Protein AF-A0A2V7F8V1-F1 (afdb_monomer_lite)

Secondary structure (DSSP, 8-state):
---------PPPPHHHHHHHHHHHHHHHHHHHHHHHHHHHHHHHHHHHHHHHHHT----TT-HHHHHHHHHHHHHHHHHHHHHHHHHH-GGG--TTEEEETTEEEEHHHHHHHHHHHHHHHHHHHHHHHHHHH---TT--

Foldseek 3Di:
DDDDPPPDPDPDPPVLVVLQVVLVVLLVVLVVQLVVLVVQLVVLVVVVQVCCVPVNDDDCPDPSNVSNVSSLVSLQCSLVVSQVCCLVDVSSDDPQWDDDPSTIDHPVSVVSNVVSVVVVVVVVVVVVCCVVPNDDPDGD

Sequence (140 aa):
MTTSTRAEAIPASTATAAIADASLAWRRAALWGLLGAKVVSSWGVQWDIQWHTVIGRDSFWIPPHVMTYAGVVVMVMLSFGVLAGMTLRPSWRGDDVVRVLGLAGTRGFHLAAGGIALTVLAAPIDDLWHRLFGIDVTLW

Radius of gyration: 22.8 Å; chains: 1; bounding box: 49×26×85 Å

pLDDT: mean 89.5, std 13.26, range [45.84, 98.75]

Structure (mmCIF, N/CA/C/O backbone):
data_AF-A0A2V7F8V1-F1
#
_entry.id   AF-A0A2V7F8V1-F1
#
loop_
_atom_site.group_PDB
_atom_site.id
_atom_site.type_symbol
_atom_site.label_atom_id
_atom_site.label_alt_id
_atom_site.label_comp_id
_atom_site.label_asym_id
_atom_site.label_entity_id
_atom_site.label_seq_id
_atom_site.pdbx_PDB_ins_code
_atom_site.Cartn_x
_atom_site.Cartn_y
_atom_site.Cartn_z
_atom_site.occupancy
_atom_site.B_iso_or_equiv
_atom_site.auth_seq_id
_atom_site.auth_comp_id
_atom_site.auth_asym_id
_atom_site.auth_atom_id
_atom_site.pdbx_PDB_model_num
ATOM 1 N N . MET A 1 1 ? 25.429 -3.563 -61.006 1.00 46.22 1 MET A N 1
ATOM 2 C CA . MET A 1 1 ? 26.012 -4.096 -59.758 1.00 46.22 1 MET A CA 1
ATOM 3 C C . MET A 1 1 ? 25.489 -3.225 -58.622 1.00 46.22 1 MET A C 1
ATOM 5 O O . MET A 1 1 ? 26.007 -2.142 -58.407 1.00 46.22 1 MET A O 1
ATOM 9 N N . THR A 1 2 ? 24.360 -3.603 -58.023 1.00 52.00 2 THR A N 1
ATOM 10 C CA . THR A 1 2 ? 23.693 -2.845 -56.953 1.00 52.00 2 THR A CA 1
ATOM 11 C C . THR A 1 2 ? 24.195 -3.350 -55.603 1.00 52.00 2 THR A C 1
ATOM 13 O O . THR A 1 2 ? 23.904 -4.472 -55.197 1.00 52.00 2 THR A O 1
ATOM 16 N N . THR A 1 3 ? 24.998 -2.545 -54.917 1.00 49.69 3 THR A N 1
ATOM 17 C CA . THR A 1 3 ? 25.452 -2.815 -53.551 1.00 49.69 3 THR A CA 1
ATOM 18 C C . THR A 1 3 ? 24.304 -2.553 -52.579 1.00 49.69 3 THR A C 1
ATOM 20 O O . THR A 1 3 ? 23.955 -1.415 -52.287 1.00 49.69 3 THR A O 1
ATOM 23 N N . SER A 1 4 ? 23.691 -3.632 -52.094 1.00 56.84 4 SER A N 1
ATOM 24 C CA . SER A 1 4 ? 22.738 -3.607 -50.985 1.00 56.84 4 SER A CA 1
ATOM 25 C C . SER A 1 4 ? 23.491 -3.331 -49.683 1.00 56.84 4 SER A C 1
ATOM 27 O O . SER A 1 4 ? 24.127 -4.229 -49.131 1.00 56.84 4 SER A O 1
ATOM 29 N N . THR A 1 5 ? 23.418 -2.104 -49.171 1.00 56.56 5 THR A N 1
ATOM 30 C CA . THR A 1 5 ? 23.836 -1.762 -47.807 1.00 56.56 5 THR A CA 1
ATOM 31 C C . THR A 1 5 ? 22.900 -2.458 -46.824 1.00 56.56 5 THR A C 1
ATOM 33 O O . THR A 1 5 ? 21.784 -2.016 -46.561 1.00 56.56 5 THR A O 1
ATOM 36 N N . ARG A 1 6 ? 23.340 -3.602 -46.296 1.00 57.53 6 ARG A N 1
ATOM 37 C CA . ARG A 1 6 ? 22.681 -4.272 -45.176 1.00 57.53 6 ARG A CA 1
ATOM 38 C C . ARG A 1 6 ? 22.886 -3.373 -43.957 1.00 57.53 6 ARG A C 1
ATOM 40 O O . ARG A 1 6 ? 24.004 -3.262 -43.470 1.00 57.53 6 ARG A O 1
ATOM 47 N N . ALA A 1 7 ? 21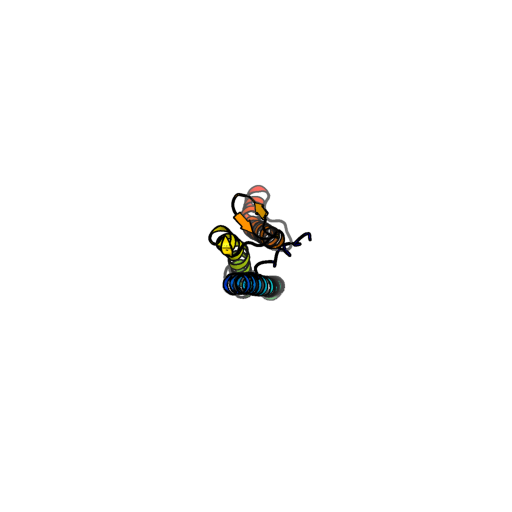.834 -2.680 -43.527 1.00 55.62 7 ALA A N 1
ATOM 48 C CA . ALA A 1 7 ? 21.838 -1.933 -42.277 1.00 55.62 7 ALA A CA 1
ATOM 49 C C . ALA A 1 7 ? 22.050 -2.935 -41.136 1.00 55.62 7 ALA A C 1
ATOM 51 O O . ALA A 1 7 ? 21.134 -3.652 -40.734 1.00 55.62 7 ALA A O 1
ATOM 52 N N . GLU A 1 8 ? 23.294 -3.057 -40.693 1.00 56.44 8 GLU A N 1
ATOM 53 C CA . GLU A 1 8 ? 23.659 -3.856 -39.538 1.00 56.44 8 GLU A CA 1
ATOM 54 C C . GLU A 1 8 ? 23.082 -3.136 -38.315 1.00 56.44 8 GLU A C 1
ATOM 56 O O . GLU A 1 8 ? 23.452 -2.001 -38.009 1.00 56.44 8 GLU A O 1
ATOM 61 N N . ALA A 1 9 ? 22.069 -3.742 -37.695 1.00 58.84 9 ALA A N 1
ATOM 62 C CA . ALA A 1 9 ? 21.436 -3.196 -36.506 1.00 58.84 9 ALA A CA 1
ATOM 63 C C . ALA A 1 9 ? 22.514 -3.028 -35.430 1.00 58.84 9 ALA A C 1
ATOM 65 O O . ALA A 1 9 ? 23.100 -4.015 -34.988 1.00 58.84 9 ALA A O 1
ATOM 66 N N . ILE A 1 10 ? 22.794 -1.780 -35.041 1.00 61.59 10 ILE A N 1
ATOM 67 C CA . ILE A 1 10 ? 23.753 -1.473 -33.980 1.00 61.59 10 ILE A CA 1
ATOM 68 C C . ILE A 1 10 ? 23.285 -2.233 -32.732 1.00 61.59 10 ILE A C 1
ATOM 70 O O . ILE A 1 10 ? 22.172 -1.968 -32.263 1.00 61.59 10 ILE A O 1
ATOM 74 N N . PRO A 1 11 ? 24.067 -3.193 -32.206 1.00 60.94 11 PRO A N 1
ATOM 75 C CA . PRO A 1 11 ? 23.675 -3.913 -31.009 1.00 60.94 11 PRO A CA 1
ATOM 76 C C . PRO A 1 11 ? 23.477 -2.893 -29.890 1.00 60.94 11 PRO A C 1
ATOM 78 O O . PRO A 1 11 ? 24.302 -1.992 -29.710 1.00 60.94 11 PRO A O 1
ATOM 81 N N . ALA A 1 12 ? 22.360 -3.003 -29.166 1.00 63.91 12 ALA A N 1
ATOM 82 C CA . ALA A 1 12 ? 22.121 -2.177 -27.991 1.00 63.91 12 ALA A CA 1
ATOM 83 C C . ALA A 1 12 ? 23.371 -2.231 -27.105 1.00 63.91 12 ALA A C 1
ATOM 85 O O . ALA A 1 12 ? 23.868 -3.317 -26.802 1.00 63.91 12 ALA A O 1
ATOM 86 N N . SER A 1 13 ? 23.899 -1.060 -26.737 1.00 80.12 13 SER A N 1
ATOM 87 C CA . SER A 1 13 ? 25.077 -0.972 -25.876 1.00 80.12 13 SER A CA 1
ATOM 88 C C . SER A 1 13 ? 24.879 -1.870 -24.657 1.00 80.12 13 SER A C 1
ATOM 90 O O . SER A 1 13 ? 23.830 -1.809 -24.010 1.00 80.12 13 SER A O 1
ATOM 92 N N . THR A 1 14 ? 25.883 -2.678 -24.315 1.00 84.88 14 THR A N 1
ATOM 93 C CA . THR A 1 14 ? 25.874 -3.548 -23.128 1.00 84.88 14 THR A CA 1
ATOM 94 C C . THR A 1 14 ? 25.458 -2.785 -21.863 1.00 84.88 14 THR A C 1
ATOM 96 O O . THR A 1 14 ? 24.792 -3.337 -20.992 1.00 84.88 14 THR A O 1
ATOM 99 N N . ALA A 1 15 ? 25.775 -1.485 -21.787 1.00 84.12 15 ALA A N 1
ATOM 100 C CA . ALA A 1 15 ? 25.358 -0.611 -20.693 1.00 84.12 15 ALA A CA 1
ATOM 101 C C . ALA A 1 15 ? 23.836 -0.372 -20.653 1.00 84.12 15 ALA A C 1
ATOM 103 O O . ALA A 1 15 ? 23.242 -0.375 -19.577 1.00 84.12 15 ALA A O 1
ATOM 104 N N . THR A 1 16 ? 23.185 -0.197 -21.806 1.00 85.44 16 THR A N 1
ATOM 105 C CA . THR A 1 16 ? 21.726 -0.032 -21.901 1.00 85.44 16 THR A CA 1
ATOM 106 C C . THR A 1 16 ? 21.001 -1.311 -21.490 1.00 85.44 16 THR A C 1
ATOM 108 O O . THR A 1 16 ? 20.037 -1.239 -2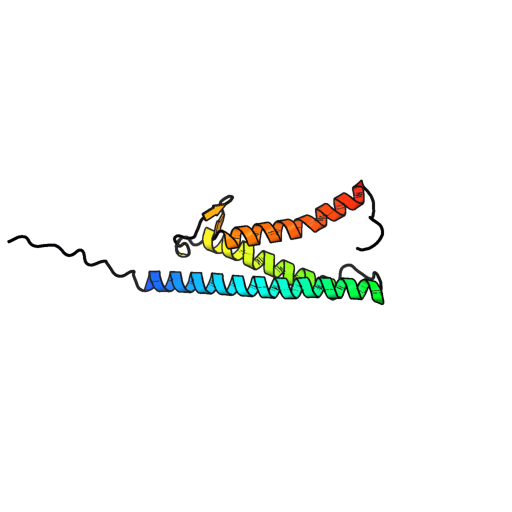0.729 1.00 85.44 16 THR A O 1
ATOM 111 N N . ALA A 1 17 ? 21.496 -2.474 -21.928 1.00 86.00 17 ALA A N 1
ATOM 112 C CA . ALA A 1 17 ? 20.958 -3.770 -21.515 1.00 86.00 17 ALA A CA 1
ATOM 113 C C . ALA A 1 17 ? 21.082 -3.971 -19.992 1.00 86.00 17 ALA A C 1
ATOM 115 O O . ALA A 1 17 ? 20.094 -4.275 -19.329 1.00 86.00 17 ALA A O 1
ATOM 116 N N . ALA A 1 18 ? 22.250 -3.673 -19.414 1.00 89.19 18 ALA A N 1
ATOM 117 C CA . ALA A 1 18 ? 22.472 -3.782 -17.972 1.00 89.19 18 ALA A CA 1
ATOM 118 C C . ALA A 1 18 ? 21.554 -2.861 -17.141 1.00 89.19 18 ALA A C 1
ATOM 120 O O . ALA A 1 18 ? 21.061 -3.259 -16.085 1.00 89.19 18 ALA A O 1
ATOM 121 N N . ILE A 1 19 ? 21.287 -1.634 -17.609 1.00 90.44 19 ILE A N 1
ATOM 122 C CA . ILE A 1 19 ? 20.345 -0.715 -16.945 1.00 90.44 19 ILE A CA 1
ATOM 123 C C . ILE A 1 19 ? 18.913 -1.258 -17.013 1.00 90.44 19 ILE A C 1
ATOM 125 O O . ILE A 1 19 ? 18.190 -1.197 -16.014 1.00 90.44 19 ILE A O 1
ATOM 129 N N . ALA A 1 20 ? 18.502 -1.795 -18.165 1.00 88.06 20 ALA A N 1
ATOM 130 C CA . ALA A 1 20 ? 17.183 -2.395 -18.333 1.00 88.06 20 ALA A CA 1
ATOM 131 C C . ALA A 1 20 ? 16.992 -3.586 -17.378 1.00 88.06 20 ALA A C 1
ATOM 133 O O . ALA A 1 20 ? 16.001 -3.614 -16.642 1.00 88.06 20 ALA A O 1
ATOM 134 N N . ASP A 1 21 ? 17.976 -4.484 -17.296 1.00 91.31 21 ASP A N 1
ATOM 135 C CA . ASP A 1 21 ? 17.968 -5.634 -16.386 1.00 91.31 21 ASP A CA 1
ATOM 136 C C . ASP A 1 21 ? 17.898 -5.206 -14.918 1.00 91.31 21 ASP A C 1
ATOM 138 O O . ASP A 1 21 ? 17.066 -5.711 -14.159 1.00 91.31 21 ASP A O 1
ATOM 142 N N . ALA A 1 22 ? 18.705 -4.219 -14.518 1.00 92.12 22 ALA A N 1
ATOM 143 C CA . ALA A 1 22 ? 18.672 -3.671 -13.164 1.00 92.12 22 ALA A CA 1
ATOM 144 C C . ALA A 1 22 ? 17.304 -3.049 -12.833 1.00 92.12 22 ALA A C 1
ATOM 146 O O . ALA A 1 22 ? 16.767 -3.258 -11.742 1.00 92.12 22 ALA A O 1
ATOM 147 N N . SER A 1 23 ? 16.707 -2.318 -13.782 1.00 92.44 23 SER A N 1
ATOM 148 C CA . SER A 1 23 ? 15.382 -1.718 -13.603 1.00 92.44 23 SER A CA 1
ATOM 149 C C . SER A 1 23 ? 14.287 -2.782 -13.463 1.00 92.44 23 SER A C 1
ATOM 151 O O . SER A 1 23 ? 13.405 -2.653 -12.613 1.00 92.44 23 SER A O 1
ATOM 153 N N . LEU A 1 24 ? 14.364 -3.869 -14.238 1.00 93.00 24 LEU A N 1
ATOM 154 C CA . LEU A 1 24 ? 13.423 -4.982 -14.171 1.00 93.00 24 LEU A CA 1
ATOM 155 C C . LEU A 1 24 ? 13.577 -5.763 -12.863 1.00 93.00 24 LEU A C 1
ATOM 157 O O . LEU A 1 24 ? 12.575 -6.076 -12.219 1.00 93.00 24 LEU A O 1
ATOM 161 N N . ALA A 1 25 ? 14.812 -6.045 -12.447 1.00 95.12 25 ALA A N 1
ATOM 162 C CA . ALA A 1 25 ? 15.104 -6.697 -11.177 1.00 95.12 25 ALA A CA 1
ATOM 163 C C . ALA A 1 25 ? 14.554 -5.883 -9.998 1.00 95.12 25 ALA A C 1
ATOM 165 O O . ALA A 1 25 ? 13.876 -6.438 -9.135 1.00 95.12 25 ALA A O 1
ATOM 166 N N . TRP A 1 26 ? 14.749 -4.560 -10.010 1.00 94.69 26 TRP A N 1
ATOM 167 C CA . TRP A 1 26 ? 14.191 -3.657 -9.003 1.00 94.69 26 TRP A CA 1
ATOM 168 C C . TRP A 1 26 ? 12.658 -3.689 -8.970 1.00 94.69 26 TRP A C 1
ATOM 170 O O . TRP A 1 26 ? 12.064 -3.874 -7.909 1.00 94.69 26 TRP A O 1
ATOM 180 N N . ARG A 1 27 ? 11.998 -3.575 -10.132 1.00 95.31 27 ARG A N 1
ATOM 181 C CA . ARG A 1 27 ? 10.529 -3.654 -10.232 1.00 95.31 27 ARG A CA 1
ATOM 182 C C . ARG A 1 27 ? 9.996 -5.001 -9.729 1.00 95.31 27 ARG A C 1
ATOM 184 O O . ARG A 1 27 ? 8.979 -5.032 -9.042 1.00 95.31 27 ARG A O 1
ATOM 191 N N . ARG A 1 28 ? 10.680 -6.110 -10.032 1.00 96.94 28 ARG A N 1
ATOM 192 C CA . ARG A 1 28 ? 10.321 -7.455 -9.544 1.00 96.94 28 ARG A CA 1
ATOM 193 C C . ARG A 1 28 ? 10.502 -7.583 -8.036 1.00 96.94 28 ARG A C 1
ATOM 195 O O . ARG A 1 28 ? 9.615 -8.108 -7.373 1.00 96.94 28 ARG A O 1
ATOM 202 N N . ALA A 1 29 ? 11.610 -7.084 -7.493 1.00 98.06 29 ALA A N 1
ATOM 203 C CA . ALA A 1 29 ? 11.840 -7.067 -6.052 1.00 98.06 29 ALA A CA 1
ATOM 204 C C . ALA A 1 29 ? 10.754 -6.257 -5.330 1.00 98.06 29 ALA A C 1
ATOM 206 O O . ALA A 1 29 ? 10.187 -6.729 -4.349 1.00 98.06 29 ALA A O 1
ATOM 207 N N . ALA A 1 30 ? 10.394 -5.087 -5.865 1.00 98.25 30 ALA A N 1
ATOM 208 C CA . ALA A 1 30 ? 9.306 -4.278 -5.330 1.00 98.25 30 ALA A CA 1
ATOM 209 C C . ALA A 1 30 ? 7.947 -4.989 -5.425 1.00 98.25 30 ALA A C 1
ATOM 211 O O . ALA A 1 30 ? 7.188 -4.953 -4.466 1.00 98.25 30 ALA A O 1
ATOM 212 N N . LEU A 1 31 ? 7.649 -5.688 -6.526 1.00 97.75 31 LEU A N 1
ATOM 213 C CA . LEU A 1 31 ? 6.428 -6.492 -6.654 1.00 97.75 31 LEU A CA 1
ATOM 214 C C . LEU A 1 31 ? 6.346 -7.589 -5.581 1.00 97.75 31 LEU A C 1
ATOM 216 O O . LEU A 1 31 ? 5.322 -7.722 -4.913 1.00 97.75 31 LEU A O 1
ATOM 220 N N . TRP A 1 32 ? 7.418 -8.359 -5.391 1.00 98.44 32 TRP A N 1
ATOM 221 C CA . TRP A 1 32 ? 7.459 -9.396 -4.356 1.00 98.44 32 TRP A CA 1
ATOM 222 C C . TRP A 1 32 ? 7.386 -8.805 -2.948 1.00 98.44 32 TRP A C 1
ATOM 224 O O . TRP A 1 32 ? 6.689 -9.346 -2.092 1.00 98.44 32 TRP A O 1
ATOM 234 N N . GLY A 1 33 ? 8.038 -7.663 -2.723 1.00 98.69 33 GLY A N 1
ATOM 235 C CA . GLY A 1 33 ? 7.928 -6.911 -1.478 1.00 98.69 33 GLY A CA 1
ATOM 236 C C . GLY A 1 33 ? 6.500 -6.433 -1.207 1.00 98.69 33 GLY A C 1
ATOM 237 O O . GLY A 1 33 ? 6.025 -6.566 -0.084 1.00 98.69 33 GLY A O 1
ATOM 238 N N . LEU A 1 34 ? 5.780 -5.956 -2.230 1.00 98.69 34 LEU A N 1
ATOM 239 C CA . LEU A 1 34 ? 4.367 -5.576 -2.125 1.00 98.69 34 LEU A CA 1
ATOM 240 C C . LEU A 1 34 ? 3.490 -6.772 -1.752 1.00 98.69 34 LEU A C 1
ATOM 242 O O . LEU A 1 34 ? 2.644 -6.651 -0.868 1.00 98.69 34 LEU A O 1
ATOM 246 N N . LEU A 1 35 ? 3.711 -7.930 -2.381 1.00 98.44 35 LEU A N 1
ATOM 247 C CA . LEU A 1 35 ? 2.978 -9.151 -2.051 1.00 98.44 35 LEU A CA 1
ATOM 248 C C . LEU A 1 35 ? 3.236 -9.582 -0.602 1.00 98.44 35 LEU A C 1
ATOM 250 O O . LEU A 1 35 ? 2.288 -9.826 0.142 1.00 98.44 35 LEU A O 1
ATOM 254 N N . GLY A 1 36 ? 4.503 -9.626 -0.183 1.00 98.69 36 GLY A N 1
ATOM 255 C CA . GLY A 1 36 ? 4.874 -9.968 1.190 1.00 98.69 36 GLY A CA 1
ATOM 256 C C . GLY A 1 36 ? 4.276 -8.997 2.209 1.00 98.69 36 GLY A C 1
ATOM 257 O O . GLY A 1 36 ? 3.663 -9.420 3.186 1.00 98.69 36 GLY A O 1
ATOM 258 N N . ALA A 1 37 ? 4.366 -7.694 1.945 1.00 98.69 37 ALA A N 1
ATOM 259 C CA . ALA A 1 37 ? 3.793 -6.660 2.798 1.00 98.69 37 ALA A CA 1
ATOM 260 C C . ALA A 1 37 ? 2.263 -6.758 2.890 1.00 98.69 37 ALA A C 1
ATOM 262 O O . ALA A 1 37 ? 1.700 -6.583 3.973 1.00 98.69 37 ALA A O 1
ATOM 263 N N . LYS A 1 38 ? 1.583 -7.104 1.789 1.00 98.00 38 LYS A N 1
ATOM 264 C CA . LYS A 1 38 ? 0.136 -7.342 1.789 1.00 98.00 38 LYS A CA 1
ATOM 265 C C . LYS A 1 38 ? -0.238 -8.565 2.622 1.00 98.00 38 LYS A C 1
ATOM 267 O O . LYS A 1 38 ? -1.223 -8.499 3.358 1.00 98.00 38 LYS A O 1
ATOM 272 N N . VAL A 1 39 ? 0.530 -9.651 2.545 1.00 98.56 39 VAL A N 1
ATOM 273 C CA . VAL A 1 39 ? 0.321 -10.842 3.385 1.00 98.56 39 VAL A CA 1
ATOM 274 C C . VAL A 1 39 ? 0.497 -10.491 4.862 1.00 98.56 39 VAL A C 1
ATOM 276 O O . VAL A 1 39 ? -0.405 -10.761 5.649 1.00 98.56 39 VAL A O 1
ATOM 279 N N . VAL A 1 40 ? 1.592 -9.815 5.228 1.00 98.62 40 VAL A N 1
ATOM 280 C CA . VAL A 1 40 ? 1.865 -9.387 6.613 1.00 98.62 40 VAL A CA 1
ATOM 281 C C . VAL A 1 40 ? 0.763 -8.471 7.140 1.00 98.62 40 VAL A C 1
ATOM 283 O O . VAL A 1 40 ? 0.221 -8.722 8.211 1.00 98.62 40 VAL A O 1
ATOM 286 N N . SER A 1 41 ? 0.383 -7.446 6.372 1.00 98.12 41 SER A N 1
ATOM 287 C CA . SER A 1 41 ? -0.681 -6.520 6.767 1.00 98.12 41 SER A CA 1
ATOM 288 C C . SER A 1 41 ? -2.018 -7.240 6.950 1.00 98.12 41 SER A C 1
ATOM 290 O O . SER A 1 41 ? -2.701 -7.026 7.945 1.00 98.12 41 SER A O 1
ATOM 292 N N . SER A 1 42 ? -2.373 -8.144 6.032 1.00 97.75 42 SER A N 1
ATOM 293 C CA . SER A 1 42 ? -3.638 -8.886 6.116 1.00 97.75 42 SER A CA 1
ATOM 294 C C . SER A 1 42 ? -3.647 -9.860 7.292 1.00 97.75 42 SER A C 1
ATOM 296 O O . SER A 1 42 ? -4.679 -10.026 7.928 1.00 97.75 42 SER A O 1
ATOM 298 N N . TRP A 1 43 ? -2.506 -10.475 7.611 1.00 98.50 43 TRP A N 1
ATOM 299 C CA . TRP A 1 43 ? -2.371 -11.309 8.802 1.00 98.50 43 TRP A CA 1
ATOM 300 C C . TRP A 1 43 ? -2.522 -10.491 10.086 1.00 98.50 43 TRP A C 1
ATOM 302 O O . TRP A 1 43 ? -3.215 -10.927 11.000 1.00 98.50 43 TRP A O 1
ATOM 312 N N . GLY A 1 44 ? -1.934 -9.290 10.130 1.00 97.81 44 GLY A N 1
ATOM 313 C CA . GLY A 1 44 ? -2.121 -8.339 11.226 1.00 97.81 44 GLY A CA 1
ATOM 314 C C . GLY A 1 44 ? -3.597 -8.028 11.473 1.00 97.81 44 GLY A C 1
ATOM 315 O O . GLY A 1 44 ? -4.046 -8.143 12.605 1.00 97.81 44 GLY A O 1
ATOM 316 N N . VAL A 1 45 ? -4.370 -7.761 10.413 1.00 95.62 45 VAL A N 1
ATOM 317 C CA . VAL A 1 45 ? -5.825 -7.523 10.502 1.00 95.62 45 VAL A CA 1
ATOM 318 C C . VAL A 1 45 ? -6.581 -8.746 11.026 1.00 95.62 45 VAL A C 1
ATOM 320 O O . VAL A 1 45 ? -7.472 -8.614 11.856 1.00 95.62 45 VAL A O 1
ATOM 323 N N . GLN A 1 46 ? -6.243 -9.959 10.579 1.00 97.38 46 GLN A N 1
ATOM 324 C CA . GLN A 1 46 ? -6.911 -11.161 11.097 1.00 97.38 46 GLN A CA 1
ATOM 325 C C . GLN A 1 46 ? -6.595 -11.394 12.574 1.00 97.38 46 GLN A C 1
ATOM 327 O O . GLN A 1 46 ? -7.474 -11.760 13.352 1.00 97.38 46 GLN A O 1
ATOM 332 N N . TRP A 1 47 ? -5.343 -11.163 12.966 1.00 97.06 47 TRP A N 1
ATOM 333 C CA . TRP A 1 47 ? -4.944 -11.232 14.363 1.00 97.06 47 TRP A CA 1
ATOM 334 C C . TRP A 1 47 ? -5.657 -10.169 15.202 1.00 97.06 47 TRP A C 1
ATOM 336 O O . TRP A 1 47 ? -6.088 -10.475 16.308 1.00 97.06 47 TRP A O 1
ATOM 346 N N . ASP A 1 48 ? -5.845 -8.969 14.660 1.00 94.75 48 ASP A N 1
ATOM 347 C CA . ASP A 1 48 ? -6.560 -7.874 15.311 1.00 94.75 48 ASP A CA 1
ATOM 348 C C . ASP A 1 48 ? -8.003 -8.242 15.667 1.00 94.75 48 ASP A C 1
ATOM 350 O O . ASP A 1 48 ? -8.420 -8.135 16.820 1.00 94.75 48 ASP A O 1
ATOM 354 N N . ILE A 1 49 ? -8.727 -8.815 14.701 1.00 92.94 49 ILE A N 1
ATOM 355 C CA . ILE A 1 49 ? -10.091 -9.315 14.908 1.00 92.94 49 ILE A CA 1
ATOM 356 C C . ILE A 1 49 ? -10.110 -10.328 16.057 1.00 92.94 49 ILE A C 1
ATOM 358 O O . ILE A 1 49 ? -10.916 -10.218 16.979 1.00 92.94 49 ILE A O 1
ATOM 362 N N . GLN A 1 50 ? -9.199 -11.306 16.038 1.00 94.56 50 GLN A N 1
ATOM 363 C CA . GLN A 1 50 ? -9.124 -12.305 17.106 1.00 94.56 50 GLN A CA 1
ATOM 364 C C . GLN A 1 50 ? -8.784 -11.666 18.461 1.00 94.56 50 GLN A C 1
ATOM 366 O O . GLN A 1 50 ? -9.415 -11.999 19.466 1.00 94.56 50 GLN A O 1
ATOM 371 N N . TRP A 1 51 ? -7.843 -10.717 18.494 1.00 94.44 51 TRP A N 1
ATOM 372 C CA . TRP A 1 51 ? -7.463 -9.984 19.703 1.00 94.44 51 TRP A CA 1
ATOM 373 C C . TRP A 1 51 ? -8.676 -9.302 20.331 1.00 94.44 51 TRP A C 1
ATOM 375 O O . TRP A 1 51 ? -8.950 -9.497 21.515 1.00 94.44 51 TRP A O 1
ATOM 385 N N . HIS A 1 52 ? -9.457 -8.573 19.537 1.00 90.62 52 HIS A N 1
ATOM 386 C CA . HIS A 1 52 ? -10.639 -7.872 20.026 1.00 90.62 52 HIS A CA 1
ATOM 387 C C . HIS A 1 52 ? -11.762 -8.806 20.486 1.00 90.62 52 HIS A C 1
ATOM 389 O O . HIS A 1 52 ? -12.481 -8.456 21.420 1.00 90.62 52 HIS A O 1
ATOM 395 N N . THR A 1 53 ? -11.881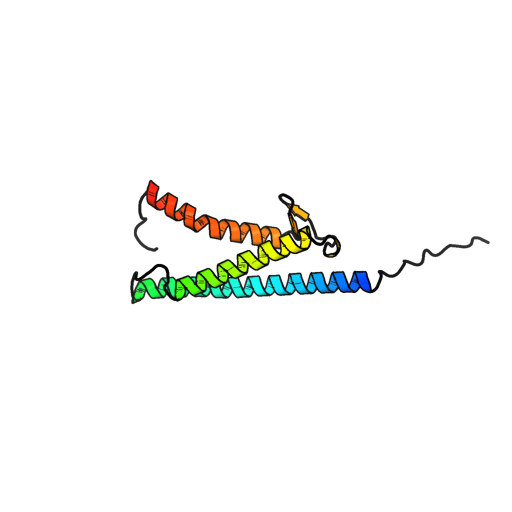 -10.011 19.917 1.00 90.31 53 THR A N 1
ATOM 396 C CA . THR A 1 53 ? -12.862 -11.003 20.398 1.00 90.31 53 THR A CA 1
ATOM 397 C C . THR A 1 53 ? -12.478 -11.673 21.719 1.00 90.31 53 THR A C 1
ATOM 399 O O . THR A 1 53 ? -13.366 -12.076 22.465 1.00 90.31 53 THR A O 1
ATOM 402 N N . VAL A 1 54 ? -11.179 -11.811 22.014 1.00 92.12 54 VAL A N 1
ATOM 403 C CA . VAL A 1 54 ? -10.691 -12.575 23.179 1.00 92.12 54 VAL A CA 1
ATOM 404 C C . VAL A 1 54 ? -10.267 -11.672 24.335 1.00 92.12 54 VAL A C 1
ATOM 406 O O . VAL A 1 54 ? -10.576 -11.962 25.487 1.00 92.12 54 VAL A O 1
ATOM 409 N N . ILE A 1 55 ? -9.535 -10.600 24.039 1.00 90.50 55 ILE A N 1
ATOM 410 C CA . ILE A 1 55 ? -8.932 -9.701 25.033 1.00 90.50 55 ILE A CA 1
ATOM 411 C C . ILE A 1 55 ? -9.771 -8.425 25.173 1.00 90.50 55 ILE A C 1
ATOM 413 O O . ILE A 1 55 ? -9.914 -7.892 26.270 1.00 90.50 55 ILE A O 1
ATOM 417 N N . GLY A 1 56 ? -10.386 -7.974 24.079 1.00 84.31 56 GLY A N 1
ATOM 418 C CA . GLY A 1 56 ? -11.136 -6.723 24.027 1.00 84.31 56 GLY A CA 1
ATOM 419 C C . GLY A 1 56 ? -10.299 -5.566 23.483 1.00 84.31 56 GLY A C 1
ATOM 420 O O . GLY A 1 56 ? -9.324 -5.757 22.753 1.00 84.31 56 GLY A O 1
ATOM 421 N N . ARG A 1 57 ? -10.730 -4.335 23.765 1.00 81.12 57 ARG A N 1
ATOM 422 C CA . ARG A 1 57 ? -10.108 -3.107 23.251 1.00 81.12 57 ARG A CA 1
ATOM 423 C C . ARG A 1 57 ? -9.119 -2.541 24.260 1.00 81.12 57 ARG A C 1
ATOM 425 O O . ARG A 1 57 ? -9.546 -1.996 25.271 1.00 81.12 57 ARG A O 1
ATOM 432 N N . ASP A 1 58 ? -7.830 -2.611 23.940 1.00 77.62 58 ASP A N 1
ATOM 433 C CA . ASP A 1 58 ? -6.770 -2.131 24.834 1.00 77.62 58 ASP A CA 1
ATOM 434 C C . ASP A 1 58 ? -6.201 -0.764 24.419 1.00 77.62 58 ASP A C 1
ATOM 436 O O . ASP A 1 58 ? -6.278 0.206 25.170 1.00 77.62 58 ASP A O 1
ATOM 440 N N . SER A 1 59 ? -5.579 -0.675 23.233 1.00 87.50 59 SER A N 1
ATOM 441 C CA . SER A 1 59 ? -4.800 0.497 22.800 1.00 87.50 59 SER A CA 1
ATOM 442 C C . SER A 1 59 ? -4.626 0.557 21.281 1.00 87.50 59 SER A C 1
ATOM 444 O O . SER A 1 59 ? -4.668 -0.456 20.589 1.00 87.50 59 SER A O 1
ATOM 446 N N . PHE A 1 60 ? -4.326 1.747 20.759 1.00 87.12 60 PHE A N 1
ATOM 447 C CA . PHE A 1 60 ? -3.962 1.952 19.355 1.00 87.12 60 PHE A CA 1
ATOM 448 C C . PHE A 1 60 ? -2.657 1.240 18.947 1.00 87.12 60 PHE A C 1
ATOM 450 O O . PHE A 1 60 ? -2.459 0.951 17.769 1.00 87.12 60 PHE A O 1
ATOM 457 N N . TRP A 1 61 ? -1.774 0.925 19.899 1.00 93.31 61 TRP A N 1
ATOM 458 C CA . TRP A 1 61 ? -0.436 0.371 19.640 1.00 93.31 61 TRP A CA 1
ATOM 459 C C . TRP A 1 61 ? -0.296 -1.120 19.961 1.00 93.31 61 TRP A C 1
ATOM 461 O O . TRP A 1 61 ? 0.809 -1.592 20.232 1.00 93.31 61 TRP A O 1
ATOM 471 N N . ILE A 1 62 ? -1.393 -1.877 19.960 1.00 94.12 62 ILE A N 1
ATOM 472 C CA . ILE A 1 62 ? -1.311 -3.319 20.199 1.00 94.12 62 ILE A CA 1
ATOM 473 C C . ILE A 1 62 ? -0.530 -4.038 19.081 1.00 94.12 62 ILE A C 1
ATOM 475 O O . ILE A 1 62 ? -0.482 -3.563 17.941 1.00 94.12 62 ILE A O 1
ATOM 479 N N . PRO A 1 63 ? 0.087 -5.198 19.375 1.00 96.12 63 PRO A N 1
ATOM 480 C CA . PRO A 1 63 ? 0.873 -5.947 18.398 1.00 96.12 63 PRO A CA 1
ATOM 481 C C . PRO A 1 63 ? 0.208 -6.188 17.022 1.00 96.12 63 PRO A C 1
ATOM 483 O O . PRO A 1 63 ? 0.894 -5.970 16.016 1.00 96.12 63 PRO A O 1
ATOM 486 N N . PRO A 1 64 ? -1.086 -6.572 16.910 1.00 96.56 64 PRO A N 1
ATOM 487 C CA . PRO A 1 64 ? -1.718 -6.761 15.600 1.00 96.56 64 PRO A CA 1
ATOM 488 C C . PRO A 1 64 ? -1.829 -5.467 14.779 1.00 96.56 64 PRO A C 1
ATOM 490 O O . PRO A 1 64 ? -1.576 -5.484 13.568 1.00 96.56 64 PRO A O 1
ATOM 493 N N . HIS A 1 65 ? -2.098 -4.325 15.421 1.00 95.06 65 HIS A N 1
ATOM 494 C CA . HIS A 1 65 ? -2.074 -3.019 14.758 1.00 95.06 65 HIS A CA 1
ATOM 495 C C . HIS A 1 65 ? -0.684 -2.700 14.209 1.00 95.06 65 HIS A C 1
ATOM 497 O O . HIS A 1 65 ? -0.541 -2.355 13.038 1.00 95.06 65 HIS A O 1
ATOM 503 N N . VAL A 1 66 ? 0.363 -2.873 15.022 1.00 97.44 66 VAL A N 1
ATOM 504 C CA . VAL A 1 66 ? 1.745 -2.586 14.606 1.00 97.44 66 VAL A CA 1
ATOM 505 C C . VAL A 1 66 ? 2.152 -3.450 13.408 1.00 97.44 66 VAL A C 1
ATOM 507 O O . VAL A 1 66 ? 2.764 -2.943 12.467 1.00 97.44 66 VAL A O 1
ATOM 510 N N . MET A 1 67 ? 1.764 -4.729 13.392 1.00 98.31 67 MET A N 1
ATOM 511 C CA . MET A 1 67 ? 1.983 -5.619 12.247 1.00 98.31 67 MET A CA 1
ATOM 512 C C . MET A 1 67 ? 1.254 -5.123 10.990 1.00 98.31 67 MET A C 1
ATOM 514 O O . MET A 1 67 ? 1.835 -5.084 9.900 1.00 98.31 67 MET A O 1
ATOM 518 N N . THR A 1 68 ? 0.001 -4.692 11.146 1.00 97.38 68 THR A N 1
ATOM 519 C CA . THR A 1 68 ? -0.799 -4.115 10.061 1.00 97.38 68 THR A CA 1
ATOM 520 C C . THR A 1 68 ? -0.139 -2.860 9.493 1.00 97.38 68 THR A C 1
ATOM 522 O O . THR A 1 68 ? 0.069 -2.769 8.278 1.00 97.38 68 THR A O 1
ATOM 525 N N . TYR A 1 69 ? 0.260 -1.927 10.362 1.00 96.38 69 TYR A N 1
ATOM 526 C CA . TYR A 1 69 ? 0.912 -0.672 9.989 1.00 96.38 69 TYR A CA 1
ATOM 527 C C . TYR A 1 69 ? 2.242 -0.908 9.283 1.00 96.38 69 TYR A C 1
ATOM 529 O O . TYR A 1 69 ? 2.508 -0.275 8.263 1.00 96.38 69 TYR A O 1
ATOM 537 N N . ALA A 1 70 ? 3.057 -1.847 9.769 1.00 98.25 70 ALA A N 1
ATOM 538 C CA . ALA A 1 70 ? 4.336 -2.175 9.151 1.00 98.25 70 ALA A CA 1
ATOM 539 C C . ALA A 1 70 ? 4.159 -2.613 7.688 1.00 98.25 70 ALA A C 1
ATOM 541 O O . ALA A 1 70 ? 4.849 -2.109 6.800 1.00 98.25 70 ALA A O 1
ATOM 542 N N . GLY A 1 71 ? 3.187 -3.489 7.412 1.00 98.44 71 GLY A N 1
ATOM 543 C CA . GLY A 1 71 ? 2.875 -3.891 6.041 1.00 98.44 71 GLY A CA 1
ATOM 544 C C . GLY A 1 71 ? 2.368 -2.724 5.184 1.00 98.44 71 GLY A C 1
ATOM 545 O O . GLY A 1 71 ? 2.818 -2.555 4.051 1.00 98.44 71 GLY A O 1
ATOM 546 N N . VAL A 1 72 ? 1.493 -1.867 5.723 1.00 98.25 72 VAL A N 1
ATOM 547 C CA . VAL A 1 72 ? 0.998 -0.666 5.020 1.00 98.25 72 VAL A CA 1
ATOM 548 C C . VAL A 1 72 ? 2.134 0.294 4.664 1.00 98.25 72 VAL A C 1
ATOM 550 O O . VAL A 1 72 ? 2.231 0.720 3.513 1.00 98.25 72 VAL A O 1
ATOM 553 N N . VAL A 1 73 ? 3.037 0.583 5.603 1.00 98.50 73 VAL A N 1
ATOM 554 C CA . VAL A 1 73 ? 4.199 1.455 5.374 1.00 98.50 73 VAL A CA 1
ATOM 555 C C . VAL A 1 73 ? 5.082 0.899 4.260 1.00 98.50 73 VAL A C 1
ATOM 557 O O . VAL A 1 73 ? 5.442 1.635 3.342 1.00 98.50 73 VAL A O 1
ATOM 560 N N . VAL A 1 74 ? 5.388 -0.401 4.276 1.00 98.69 74 VAL A N 1
ATOM 561 C CA . VAL A 1 74 ? 6.179 -1.027 3.205 1.00 98.69 74 VAL A CA 1
ATOM 562 C C . VAL A 1 74 ? 5.459 -0.925 1.856 1.00 98.69 74 VAL A C 1
ATOM 564 O O . VAL A 1 74 ? 6.098 -0.606 0.852 1.00 98.69 74 VAL A O 1
ATOM 567 N N . MET A 1 75 ? 4.135 -1.117 1.813 1.00 98.75 75 MET A N 1
ATOM 568 C CA . MET A 1 75 ? 3.362 -0.972 0.575 1.00 98.75 75 MET A CA 1
ATOM 569 C C . MET A 1 75 ? 3.402 0.451 0.008 1.00 98.75 75 MET A C 1
ATOM 571 O O . MET A 1 75 ? 3.577 0.617 -1.204 1.00 98.75 75 MET A O 1
ATOM 575 N N . VAL A 1 76 ? 3.296 1.474 0.863 1.00 98.62 76 VAL A N 1
ATOM 576 C CA . VAL A 1 76 ? 3.448 2.884 0.468 1.00 98.62 76 VAL A CA 1
ATOM 577 C C . VAL A 1 76 ? 4.849 3.116 -0.094 1.00 98.62 76 VAL A C 1
ATOM 579 O O . VAL A 1 76 ? 4.994 3.599 -1.219 1.00 98.62 76 VAL A O 1
ATOM 582 N N . MET A 1 77 ? 5.881 2.715 0.650 1.00 98.62 77 MET A N 1
ATOM 583 C CA . MET A 1 77 ? 7.276 2.945 0.274 1.00 98.62 77 MET A CA 1
ATOM 584 C C . MET A 1 77 ? 7.641 2.278 -1.053 1.00 98.62 77 MET A C 1
ATOM 586 O O . MET A 1 77 ? 8.279 2.907 -1.893 1.00 98.62 77 MET A O 1
ATOM 590 N N . LEU A 1 78 ? 7.220 1.033 -1.283 1.00 98.62 78 LEU A N 1
ATOM 591 C CA . LEU A 1 78 ? 7.520 0.323 -2.527 1.00 98.62 78 LEU A CA 1
ATOM 592 C C . LEU A 1 78 ? 6.726 0.876 -3.714 1.00 98.62 78 LEU A C 1
ATOM 594 O O . LEU A 1 78 ? 7.303 1.082 -4.782 1.00 98.62 78 LEU A O 1
ATOM 598 N N . SER A 1 79 ? 5.433 1.166 -3.536 1.00 98.31 79 SER A N 1
ATOM 599 C CA . SER A 1 79 ? 4.594 1.685 -4.623 1.00 98.31 79 SER A CA 1
ATOM 600 C C . SER A 1 79 ? 5.076 3.061 -5.078 1.00 98.31 79 SER A C 1
ATOM 602 O O . SER A 1 79 ? 5.419 3.253 -6.246 1.00 98.31 79 SER A O 1
ATOM 604 N N . PHE A 1 80 ? 5.179 4.015 -4.150 1.00 98.25 80 PHE A N 1
ATOM 605 C CA . PHE A 1 80 ? 5.597 5.377 -4.473 1.00 98.25 80 PHE A CA 1
ATOM 606 C C . PHE A 1 80 ? 7.100 5.486 -4.732 1.00 98.25 80 PHE A C 1
ATOM 608 O O . PHE A 1 80 ? 7.509 6.282 -5.573 1.00 98.25 80 PHE A O 1
ATOM 615 N N . GLY A 1 81 ? 7.928 4.661 -4.088 1.00 97.69 81 GLY A N 1
ATOM 616 C CA . GLY A 1 81 ? 9.373 4.637 -4.313 1.00 97.69 81 GLY A CA 1
ATOM 617 C C . GLY A 1 81 ? 9.744 4.195 -5.728 1.00 97.69 81 GLY A C 1
ATOM 618 O O . GLY A 1 81 ? 10.621 4.800 -6.349 1.00 97.69 81 GLY A O 1
ATOM 619 N N . VAL A 1 82 ? 9.046 3.201 -6.291 1.00 97.50 82 VAL A N 1
ATOM 620 C CA . VAL A 1 82 ? 9.245 2.808 -7.696 1.00 97.50 82 VAL A CA 1
ATOM 621 C C . VAL A 1 82 ? 8.812 3.925 -8.644 1.00 97.50 82 VAL A C 1
ATOM 623 O O . VAL A 1 82 ? 9.579 4.276 -9.544 1.00 97.50 82 VAL A O 1
ATOM 626 N N . LEU A 1 83 ? 7.638 4.530 -8.424 1.00 97.81 83 LEU A N 1
ATOM 627 C CA . LEU A 1 83 ? 7.169 5.661 -9.235 1.00 97.81 83 LEU A CA 1
ATOM 628 C C . LEU A 1 83 ? 8.141 6.847 -9.175 1.00 97.81 83 LEU A C 1
ATOM 630 O O . LEU A 1 83 ? 8.501 7.414 -10.208 1.00 97.81 83 LEU A O 1
ATOM 634 N N . ALA A 1 84 ? 8.625 7.202 -7.985 1.00 97.50 84 ALA A N 1
ATOM 635 C CA . ALA A 1 84 ? 9.613 8.259 -7.802 1.00 97.50 84 ALA A CA 1
ATOM 636 C C . ALA A 1 84 ? 10.923 7.924 -8.529 1.00 97.50 84 ALA A C 1
ATOM 638 O O . ALA A 1 84 ? 11.425 8.740 -9.301 1.00 97.50 84 ALA A O 1
ATOM 639 N N . GLY A 1 85 ? 11.439 6.701 -8.371 1.00 96.12 85 GLY A N 1
ATOM 640 C CA . GLY A 1 85 ? 12.655 6.242 -9.042 1.00 96.12 85 GLY A CA 1
ATOM 641 C C . GLY A 1 85 ? 12.560 6.329 -10.567 1.00 96.12 85 GLY A C 1
ATOM 642 O O . GLY A 1 85 ? 13.445 6.888 -11.210 1.00 96.12 85 GLY A O 1
ATOM 643 N N . MET A 1 86 ? 11.458 5.856 -11.153 1.00 95.56 86 MET A N 1
ATOM 644 C CA . MET A 1 86 ? 11.216 5.912 -12.603 1.00 95.56 86 MET A CA 1
ATOM 645 C C . MET A 1 86 ? 10.949 7.337 -13.117 1.00 95.56 86 MET A C 1
ATOM 647 O O . MET A 1 86 ? 11.247 7.671 -14.272 1.00 95.56 86 MET A O 1
ATOM 651 N N . THR A 1 87 ? 10.407 8.207 -12.266 1.00 96.50 87 THR A N 1
ATOM 652 C CA . THR A 1 87 ? 10.225 9.629 -12.575 1.00 96.50 87 THR A CA 1
ATOM 653 C C . THR A 1 87 ? 11.569 10.346 -12.624 1.00 96.50 87 THR A C 1
ATOM 655 O O . THR A 1 87 ? 11.843 11.038 -13.605 1.00 96.50 87 THR A O 1
ATOM 658 N N . LEU A 1 88 ? 12.424 10.121 -11.626 1.00 96.62 88 LEU A N 1
ATOM 659 C CA . LEU A 1 88 ? 13.715 10.791 -11.468 1.00 96.62 88 LEU A CA 1
ATOM 660 C C . LEU A 1 88 ? 14.828 10.200 -12.347 1.00 96.62 88 LEU A C 1
ATOM 662 O O . LEU A 1 88 ? 15.818 10.878 -12.604 1.00 96.62 88 LEU A O 1
ATOM 666 N N . ARG A 1 89 ? 14.682 8.958 -12.832 1.00 94.62 89 ARG A N 1
ATOM 667 C CA . ARG A 1 89 ? 15.684 8.267 -13.663 1.00 94.62 89 ARG A CA 1
ATOM 668 C C . ARG A 1 89 ? 15.101 7.889 -15.029 1.00 94.62 89 ARG A C 1
ATOM 670 O O . ARG A 1 89 ? 14.593 6.781 -15.189 1.00 94.62 89 ARG A O 1
ATOM 677 N N . PRO A 1 90 ? 15.180 8.771 -16.045 1.00 90.69 90 PRO A N 1
ATOM 678 C CA . PRO A 1 90 ? 14.661 8.481 -17.383 1.00 90.69 90 PRO A CA 1
ATOM 679 C C . PRO A 1 90 ? 15.249 7.222 -18.029 1.00 90.69 90 PRO A C 1
ATOM 681 O O . PRO A 1 90 ? 14.543 6.547 -18.767 1.00 90.69 90 PRO A O 1
ATOM 684 N N . SER A 1 91 ? 16.499 6.870 -17.709 1.00 90.50 91 SER A N 1
ATOM 685 C CA . SER A 1 91 ? 17.161 5.651 -18.197 1.00 90.50 91 SER A CA 1
ATOM 686 C C . SER A 1 91 ? 16.528 4.353 -17.690 1.00 90.50 91 SER A C 1
ATOM 688 O O . SER A 1 91 ? 16.783 3.295 -18.247 1.00 90.50 91 SER A O 1
ATOM 690 N N . TRP A 1 92 ? 15.696 4.413 -16.647 1.00 88.44 92 TRP A N 1
ATOM 691 C CA . TRP A 1 92 ? 14.961 3.262 -16.118 1.00 88.44 92 TRP A CA 1
ATOM 692 C C . TRP A 1 92 ? 13.615 3.051 -16.810 1.00 88.44 92 TRP A C 1
ATOM 694 O O . TRP A 1 92 ? 12.830 2.210 -16.370 1.00 88.44 92 TRP A O 1
ATOM 704 N N . ARG A 1 93 ? 13.293 3.847 -17.834 1.00 89.12 93 ARG A N 1
ATOM 705 C CA . ARG A 1 93 ? 12.019 3.767 -18.547 1.00 89.12 93 ARG A CA 1
ATOM 706 C C . ARG A 1 93 ? 12.153 2.838 -19.749 1.00 89.12 93 ARG A C 1
ATOM 708 O O . ARG A 1 93 ? 13.103 2.955 -20.511 1.00 89.12 93 ARG A O 1
ATOM 715 N N . GLY A 1 94 ? 11.187 1.937 -19.885 1.00 86.31 94 GLY A N 1
ATOM 716 C CA . GLY A 1 94 ? 10.989 1.115 -21.077 1.00 86.31 94 GLY A CA 1
ATOM 717 C C . GLY A 1 94 ? 9.679 1.489 -21.768 1.00 86.31 94 GLY A C 1
ATOM 718 O O . GLY A 1 94 ? 9.002 2.436 -21.356 1.00 86.31 94 GLY A O 1
ATOM 719 N N . ASP A 1 95 ? 9.298 0.711 -22.774 1.00 88.25 95 ASP A N 1
ATOM 720 C CA . ASP A 1 95 ? 8.098 0.957 -23.588 1.00 88.25 95 ASP A CA 1
ATOM 721 C C . ASP A 1 95 ? 6.781 0.801 -22.800 1.00 88.25 95 ASP A C 1
ATOM 723 O O . ASP A 1 95 ? 5.723 1.256 -23.225 1.00 88.25 95 ASP A O 1
ATOM 727 N N . ASP A 1 96 ? 6.840 0.185 -21.616 1.00 90.69 96 ASP A N 1
ATOM 728 C CA . ASP A 1 96 ? 5.705 -0.082 -20.730 1.00 90.69 96 ASP A CA 1
ATOM 729 C C . ASP A 1 96 ? 5.359 1.077 -19.772 1.00 90.69 96 ASP A C 1
ATOM 731 O O . ASP A 1 96 ? 4.438 0.971 -18.951 1.00 90.69 96 ASP A O 1
ATOM 735 N N . VAL A 1 97 ? 6.103 2.184 -19.844 1.00 94.56 97 VAL A N 1
ATOM 736 C CA . VAL A 1 97 ? 5.984 3.315 -18.918 1.00 94.56 97 VAL A CA 1
ATOM 737 C C . VAL A 1 97 ? 4.920 4.306 -19.368 1.00 94.56 97 VAL A C 1
ATOM 739 O O . VAL A 1 97 ? 4.954 4.838 -20.473 1.00 94.56 97 VAL A O 1
ATOM 742 N N . VAL A 1 98 ? 4.017 4.642 -18.450 1.00 96.62 98 VAL A N 1
ATOM 743 C CA . VAL A 1 98 ? 3.009 5.694 -18.611 1.00 96.62 98 VAL A CA 1
ATOM 744 C C . VAL A 1 98 ? 3.215 6.797 -17.576 1.00 96.62 98 VAL A C 1
ATOM 746 O O . VAL A 1 98 ? 3.807 6.580 -16.512 1.00 96.62 98 VAL A O 1
ATOM 749 N N . ARG A 1 99 ? 2.711 7.996 -17.879 1.00 96.56 99 ARG A N 1
ATOM 750 C CA . ARG A 1 99 ? 2.680 9.114 -16.932 1.00 96.56 99 ARG A CA 1
ATOM 751 C C . ARG A 1 99 ? 1.268 9.356 -16.431 1.00 96.56 99 ARG A C 1
ATOM 753 O O . ARG A 1 99 ? 0.362 9.561 -17.231 1.00 96.56 99 ARG A O 1
ATOM 760 N N . VAL A 1 100 ? 1.115 9.385 -15.114 1.00 96.94 100 VAL A N 1
ATOM 761 C CA . VAL A 1 100 ? -0.136 9.722 -14.426 1.00 96.94 100 VAL A CA 1
ATOM 762 C C . VAL A 1 100 ? 0.205 10.761 -13.368 1.00 96.94 100 VAL A C 1
ATOM 764 O O . VAL A 1 100 ? 1.132 10.554 -12.590 1.00 96.94 100 VAL A O 1
ATOM 767 N N . LEU A 1 101 ? -0.481 11.909 -13.386 1.00 94.75 101 LEU A N 1
ATOM 768 C CA . LEU A 1 101 ? -0.235 13.029 -12.460 1.00 94.75 101 LEU A CA 1
ATOM 769 C C . LEU A 1 101 ? 1.254 13.433 -12.364 1.00 94.75 101 LEU A C 1
ATOM 771 O O . LEU A 1 101 ? 1.775 13.726 -11.294 1.00 94.75 101 LEU A O 1
ATOM 775 N N . GLY A 1 102 ? 1.968 13.399 -13.493 1.00 94.38 102 GLY A N 1
ATOM 776 C CA . GLY A 1 102 ? 3.396 13.730 -13.569 1.00 94.38 102 GLY A CA 1
ATOM 777 C C . GLY A 1 102 ? 4.361 12.597 -13.187 1.00 94.38 102 GLY A C 1
ATOM 778 O O . GLY A 1 102 ? 5.526 12.646 -13.590 1.00 94.38 102 GLY A O 1
ATOM 779 N N . LEU A 1 103 ? 3.891 11.539 -12.518 1.00 97.12 103 LEU A N 1
ATOM 780 C CA . LEU A 1 103 ? 4.704 10.388 -12.121 1.00 97.12 103 LEU A CA 1
ATOM 781 C C . LEU A 1 103 ? 4.834 9.380 -13.268 1.00 97.12 103 LEU A C 1
ATOM 783 O O . LEU A 1 103 ? 3.840 8.954 -13.854 1.00 97.12 103 LEU A O 1
ATOM 787 N N . ALA A 1 104 ? 6.066 8.989 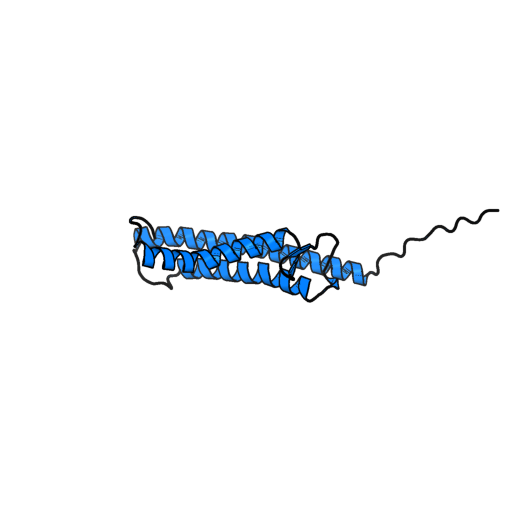-13.591 1.00 97.31 104 ALA A N 1
ATOM 788 C CA . ALA A 1 104 ? 6.361 7.932 -14.552 1.00 97.31 104 ALA A CA 1
ATOM 789 C C . ALA A 1 104 ? 6.378 6.567 -13.852 1.00 97.31 104 ALA A C 1
ATOM 791 O O . ALA A 1 104 ? 7.017 6.406 -12.817 1.00 97.31 104 ALA A O 1
ATOM 792 N N . GLY A 1 105 ? 5.714 5.575 -14.439 1.00 96.44 105 GLY A N 1
ATOM 793 C CA . GLY A 1 105 ? 5.626 4.229 -13.881 1.00 96.44 105 GLY A CA 1
ATOM 794 C C . GLY A 1 105 ? 4.903 3.262 -14.804 1.00 96.44 105 GLY A C 1
ATOM 795 O O . GLY A 1 105 ? 4.272 3.676 -15.774 1.00 96.44 105 GLY A O 1
ATOM 796 N N . THR A 1 106 ? 4.971 1.968 -14.505 1.00 96.25 106 THR A N 1
ATOM 797 C CA . THR A 1 106 ? 4.106 0.992 -15.183 1.00 96.25 106 THR A CA 1
ATOM 798 C C . THR A 1 106 ? 2.667 1.150 -14.686 1.00 96.25 106 THR A C 1
ATOM 800 O O . THR A 1 106 ? 2.427 1.631 -13.575 1.00 96.25 106 THR A O 1
ATOM 803 N N . ARG A 1 107 ? 1.686 0.699 -15.477 1.00 96.81 107 ARG A N 1
ATOM 804 C CA . ARG A 1 107 ? 0.267 0.716 -15.066 1.00 96.81 107 ARG A CA 1
ATOM 805 C C . ARG A 1 107 ? 0.038 -0.012 -13.735 1.00 96.81 107 ARG A C 1
ATOM 807 O O . ARG A 1 107 ? -0.754 0.448 -12.922 1.00 96.81 107 ARG A O 1
ATOM 814 N N . GLY A 1 108 ? 0.767 -1.104 -13.495 1.00 96.25 108 GLY A N 1
ATOM 815 C CA . GLY A 1 108 ? 0.680 -1.876 -12.254 1.00 96.25 108 GLY A CA 1
ATOM 816 C C . GLY A 1 108 ? 1.142 -1.096 -11.022 1.00 96.25 108 GLY A C 1
ATOM 817 O O . GLY A 1 108 ? 0.471 -1.140 -9.998 1.00 96.25 108 GLY A O 1
ATOM 818 N N . PHE A 1 109 ? 2.233 -0.328 -11.120 1.00 97.31 109 PHE A N 1
ATOM 819 C CA . PHE A 1 109 ? 2.690 0.499 -9.995 1.00 97.31 109 PHE A CA 1
ATOM 820 C C . PHE A 1 109 ? 1.790 1.710 -9.747 1.00 97.31 109 PHE A C 1
ATOM 822 O O . PHE A 1 109 ? 1.598 2.082 -8.593 1.00 97.31 109 PHE A O 1
ATOM 829 N N . HIS A 1 110 ? 1.177 2.278 -10.790 1.00 98.12 110 HIS A N 1
ATOM 830 C CA . HIS A 1 110 ? 0.130 3.292 -10.614 1.00 98.12 110 HIS A CA 1
ATOM 831 C C . HIS A 1 110 ? -1.103 2.721 -9.912 1.00 98.12 110 HIS A C 1
ATOM 833 O O . HIS A 1 110 ? -1.627 3.349 -8.996 1.00 98.12 110 HIS A O 1
ATOM 839 N N . LEU A 1 111 ? -1.529 1.509 -10.282 1.00 97.75 111 LEU A N 1
ATOM 840 C CA . LEU A 1 111 ? -2.627 0.815 -9.609 1.00 97.75 111 LEU A CA 1
ATOM 841 C C . LEU A 1 111 ? -2.291 0.516 -8.140 1.00 97.75 111 LEU A C 1
ATOM 843 O O . LEU A 1 111 ? -3.109 0.785 -7.266 1.00 97.75 111 LEU A O 1
ATOM 847 N N . ALA A 1 112 ? -1.086 0.009 -7.861 1.00 98.06 112 ALA A N 1
ATOM 848 C CA . ALA A 1 112 ? -0.628 -0.259 -6.500 1.00 98.06 112 ALA A CA 1
ATOM 849 C C . ALA A 1 112 ? -0.585 1.022 -5.650 1.00 98.06 112 ALA A C 1
ATOM 851 O O . ALA A 1 112 ? -1.114 1.037 -4.540 1.00 98.06 112 ALA A O 1
ATOM 852 N N . ALA A 1 113 ? -0.032 2.113 -6.195 1.00 98.31 113 ALA A N 1
ATOM 853 C CA . ALA A 1 113 ? 0.030 3.413 -5.529 1.00 98.31 113 ALA A CA 1
ATOM 854 C C . ALA A 1 113 ? -1.365 4.002 -5.267 1.00 98.31 113 ALA A C 1
ATOM 856 O O . ALA A 1 113 ? -1.630 4.482 -4.168 1.00 98.31 113 ALA A O 1
ATOM 857 N N . GLY A 1 114 ? -2.276 3.921 -6.242 1.00 98.12 114 GLY A N 1
ATOM 858 C CA . GLY A 1 114 ? -3.664 4.347 -6.067 1.00 98.12 114 GLY A CA 1
ATOM 859 C C . GLY A 1 114 ? -4.390 3.523 -5.003 1.00 98.12 114 GLY A C 1
ATOM 860 O O . GLY A 1 114 ? -5.012 4.086 -4.108 1.00 98.12 114 GLY A O 1
ATOM 861 N N . GLY A 1 115 ? -4.258 2.195 -5.044 1.00 97.19 115 GLY A N 1
ATOM 862 C CA . GLY A 1 115 ? -4.888 1.297 -4.075 1.00 97.19 115 GLY A CA 1
ATOM 863 C C . GLY A 1 115 ? -4.398 1.518 -2.642 1.00 97.19 115 GLY A C 1
ATOM 864 O O . GLY A 1 115 ? -5.209 1.604 -1.717 1.00 97.19 115 GLY A O 1
ATOM 865 N N . ILE A 1 116 ? -3.083 1.669 -2.441 1.00 97.88 116 ILE A N 1
ATOM 866 C CA . ILE A 1 116 ? -2.552 1.936 -1.099 1.00 97.88 116 ILE A CA 1
ATOM 867 C C . ILE A 1 116 ? -2.892 3.353 -0.622 1.00 97.88 116 ILE A C 1
ATOM 869 O O . ILE A 1 116 ? -3.184 3.529 0.556 1.00 97.88 116 ILE A O 1
ATOM 873 N N . ALA A 1 117 ? -2.946 4.348 -1.516 1.00 97.50 117 ALA A N 1
ATOM 874 C CA . ALA A 1 117 ? -3.415 5.688 -1.164 1.00 97.50 117 ALA A CA 1
ATOM 875 C C . ALA A 1 117 ? -4.871 5.667 -0.685 1.00 97.50 117 ALA A C 1
ATOM 877 O O . ALA A 1 117 ? -5.172 6.247 0.353 1.00 97.50 117 ALA A O 1
ATOM 878 N N . LEU A 1 118 ? -5.755 4.944 -1.381 1.00 96.56 118 LEU A N 1
ATOM 879 C CA . LEU A 1 118 ? -7.141 4.754 -0.944 1.00 96.56 118 LEU A CA 1
ATOM 880 C C . LEU A 1 118 ? -7.217 4.057 0.418 1.00 96.56 118 LEU A C 1
ATOM 882 O O . LEU A 1 118 ? -7.988 4.480 1.270 1.00 96.56 118 LEU A O 1
ATOM 886 N N . THR A 1 119 ? -6.382 3.040 0.651 1.00 94.19 119 THR A N 1
ATOM 887 C CA . THR A 1 119 ? -6.322 2.339 1.946 1.00 94.19 119 THR A CA 1
ATOM 888 C C . THR A 1 119 ? -5.909 3.281 3.078 1.00 94.19 119 THR A C 1
ATOM 890 O O . THR A 1 119 ? -6.521 3.273 4.138 1.00 94.19 119 THR A O 1
ATOM 893 N N . VAL A 1 120 ? -4.895 4.122 2.860 1.00 95.75 120 VAL A N 1
ATOM 894 C CA . VAL A 1 120 ? -4.442 5.102 3.862 1.00 95.75 120 VAL A CA 1
ATOM 895 C C . VAL A 1 120 ? -5.498 6.179 4.104 1.00 95.75 120 VAL A C 1
ATOM 897 O O . VAL A 1 120 ? -5.707 6.571 5.247 1.00 95.75 120 VAL A O 1
ATOM 900 N N . LEU A 1 121 ? -6.178 6.643 3.051 1.00 96.25 121 LEU A N 1
ATOM 901 C CA . LEU A 1 121 ? -7.256 7.628 3.158 1.00 96.25 121 LEU A CA 1
ATOM 902 C C . LEU A 1 121 ? -8.516 7.062 3.819 1.00 96.25 121 LEU A C 1
ATOM 904 O O . LEU A 1 121 ? -9.279 7.835 4.389 1.00 96.25 121 LEU A O 1
ATOM 908 N N . ALA A 1 122 ? -8.724 5.745 3.785 1.00 91.12 122 ALA A N 1
ATOM 909 C CA . ALA A 1 122 ? -9.871 5.119 4.430 1.00 91.12 122 ALA A CA 1
ATOM 910 C C . ALA A 1 122 ? -9.906 5.414 5.936 1.00 91.12 122 ALA A C 1
ATOM 912 O O . ALA A 1 122 ? -10.964 5.752 6.439 1.00 91.12 122 ALA A O 1
ATOM 913 N N . ALA A 1 123 ? -8.762 5.398 6.630 1.00 86.94 123 ALA A N 1
ATOM 914 C CA . ALA A 1 123 ? -8.707 5.644 8.075 1.00 86.94 123 ALA A CA 1
ATOM 915 C C . ALA A 1 123 ? -9.226 7.038 8.510 1.00 86.94 123 ALA A C 1
ATOM 917 O O . ALA A 1 123 ? -10.102 7.104 9.367 1.00 86.94 123 ALA A O 1
ATOM 918 N N . PRO A 1 124 ? -8.756 8.173 7.954 1.00 91.94 124 PRO A N 1
ATOM 919 C CA . PRO A 1 124 ? -9.317 9.478 8.307 1.00 91.94 124 PRO A CA 1
ATOM 920 C C . PRO A 1 124 ? -10.742 9.691 7.776 1.00 91.94 124 PRO A C 1
ATOM 922 O O . PRO A 1 124 ? -11.494 10.462 8.368 1.00 91.94 124 PRO A O 1
ATOM 925 N N . ILE A 1 125 ? -11.124 9.044 6.667 1.00 93.75 125 ILE A N 1
ATOM 926 C CA . ILE A 1 125 ? -12.506 9.096 6.162 1.00 93.75 125 ILE A CA 1
ATOM 927 C C . ILE A 1 125 ? -13.452 8.362 7.120 1.00 93.75 125 ILE A C 1
ATOM 929 O O . ILE A 1 125 ? -14.541 8.861 7.387 1.00 93.75 125 ILE A O 1
ATOM 933 N N . ASP A 1 126 ? -13.019 7.226 7.656 1.00 87.81 126 ASP A N 1
ATOM 934 C CA . ASP A 1 126 ? -13.728 6.435 8.660 1.00 87.81 126 ASP A CA 1
ATOM 935 C C . ASP A 1 126 ? -13.900 7.214 9.976 1.00 87.81 126 ASP A C 1
ATOM 937 O O . ASP A 1 126 ? -15.018 7.381 10.459 1.00 87.81 126 ASP A O 1
ATOM 941 N N . ASP A 1 127 ? -12.834 7.846 10.485 1.00 87.88 127 ASP A N 1
ATOM 942 C CA . ASP A 1 127 ? -12.928 8.736 11.655 1.00 87.88 127 ASP A CA 1
ATOM 943 C C . ASP A 1 127 ? -13.905 9.902 11.417 1.00 87.88 127 ASP A C 1
ATOM 945 O O . ASP A 1 127 ? -14.730 10.225 12.275 1.00 87.88 127 ASP A O 1
ATOM 949 N N . LEU A 1 128 ? -13.864 10.526 10.234 1.00 91.75 128 LEU A N 1
ATOM 950 C CA . LEU A 1 128 ? -14.812 11.581 9.879 1.00 91.75 128 LEU A CA 1
ATOM 951 C C . LEU A 1 128 ? -16.252 11.057 9.841 1.00 91.75 128 LEU A C 1
ATOM 953 O O . LEU A 1 128 ? -17.152 11.719 10.360 1.00 91.75 128 LEU A O 1
ATOM 957 N N . TRP A 1 129 ? -16.474 9.886 9.247 1.00 93.25 129 TRP A N 1
ATOM 958 C CA . TRP A 1 129 ? -17.781 9.238 9.213 1.00 93.25 129 TRP A CA 1
ATOM 959 C C . TRP A 1 129 ? -18.323 9.035 10.628 1.00 93.25 129 TRP A C 1
ATOM 961 O O . TRP A 1 129 ? -19.436 9.471 10.928 1.00 93.25 129 TRP A O 1
ATOM 971 N N . HIS A 1 130 ? -17.502 8.498 11.531 1.00 87.06 130 HIS A N 1
ATOM 972 C CA . HIS A 1 130 ? -17.891 8.278 12.919 1.00 87.06 130 HIS A CA 1
ATOM 973 C C . HIS A 1 130 ? -18.219 9.564 13.677 1.00 87.06 130 HIS A C 1
ATOM 975 O O . HIS A 1 130 ? -19.152 9.587 14.482 1.00 87.06 130 HIS A O 1
ATOM 981 N N . ARG A 1 131 ? -17.518 10.667 13.397 1.00 88.88 131 ARG A N 1
ATOM 982 C CA . ARG A 1 131 ? -17.841 11.979 13.984 1.00 88.88 131 ARG A CA 1
ATOM 983 C C . ARG A 1 131 ? -19.166 12.550 13.484 1.00 88.88 131 ARG A C 1
ATOM 985 O O . ARG A 1 131 ? -19.812 13.291 14.221 1.00 88.88 131 ARG A O 1
A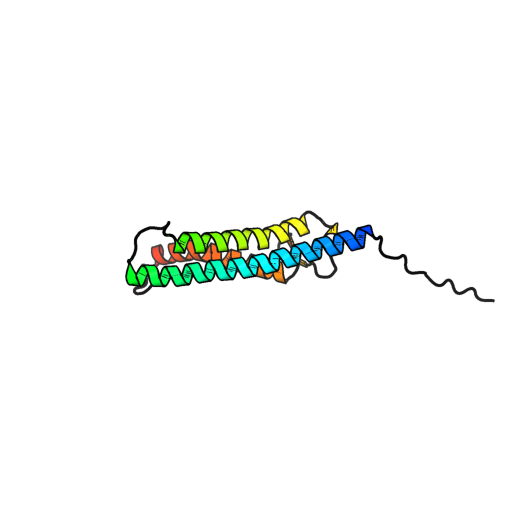TOM 992 N N . LEU A 1 132 ? -19.543 12.258 12.240 1.00 94.12 132 LEU A N 1
ATOM 993 C CA . LEU A 1 132 ? -20.748 12.800 11.608 1.00 94.12 132 LEU A CA 1
ATOM 994 C C . LEU A 1 132 ? -21.998 11.971 11.907 1.00 94.12 132 LEU A C 1
ATOM 996 O O . LEU A 1 132 ? -23.069 12.539 12.114 1.00 94.12 132 LEU A O 1
ATOM 1000 N N . PHE A 1 133 ? -21.867 10.646 11.919 1.00 92.00 133 PHE A N 1
ATOM 1001 C CA . PHE A 1 133 ? -23.004 9.722 11.945 1.00 92.00 133 PHE A CA 1
ATOM 1002 C C . PHE A 1 133 ? -23.031 8.817 13.178 1.00 92.00 133 PHE A C 1
ATOM 1004 O O . PHE A 1 133 ? -24.037 8.158 13.432 1.00 92.00 133 PHE A O 1
ATOM 1011 N N . GLY A 1 134 ? -21.969 8.833 13.983 1.00 86.19 134 GLY A N 1
ATOM 1012 C CA . GLY A 1 134 ? -21.817 7.961 15.134 1.00 86.19 134 GLY A CA 1
ATOM 1013 C C . GLY A 1 134 ? -21.116 6.645 14.800 1.00 86.19 134 GLY A C 1
ATOM 1014 O O . GLY A 1 134 ? -20.590 6.406 13.716 1.00 86.19 134 GLY A O 1
ATOM 1015 N N . ILE A 1 135 ? -21.061 5.801 15.813 1.00 77.94 135 ILE A N 1
ATOM 1016 C CA . ILE A 1 135 ? -20.298 4.561 15.864 1.00 77.94 135 ILE A CA 1
ATOM 1017 C C . ILE A 1 135 ? -21.281 3.415 15.507 1.00 77.94 135 ILE A C 1
ATOM 1019 O O . ILE A 1 135 ? -22.196 3.124 16.277 1.00 77.94 135 ILE A O 1
ATOM 1023 N N . ASP A 1 136 ? -21.125 2.782 14.332 1.00 71.38 136 ASP A N 1
ATOM 1024 C CA . ASP 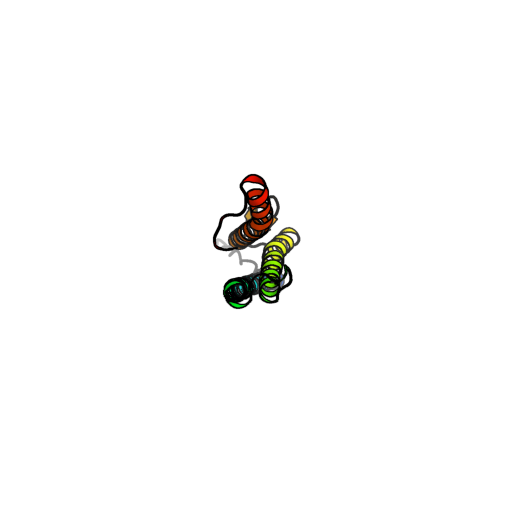A 1 136 ? -21.912 1.626 13.822 1.00 71.38 136 ASP A CA 1
ATOM 1025 C C . ASP A 1 136 ? -21.782 0.320 14.643 1.00 71.38 136 ASP A C 1
ATOM 1027 O O . ASP A 1 136 ? -20.825 -0.435 14.507 1.00 71.38 136 ASP A O 1
ATOM 1031 N N . VAL A 1 137 ? -22.737 -0.003 15.516 1.00 61.56 137 VAL A N 1
ATOM 1032 C CA . VAL A 1 137 ? -22.682 -1.209 16.373 1.00 61.56 137 VAL A CA 1
ATOM 1033 C C . VAL A 1 137 ? -22.404 -2.499 15.576 1.00 61.56 137 VAL A C 1
ATOM 1035 O O . VAL A 1 137 ? -23.293 -2.999 14.894 1.00 61.56 137 VAL A O 1
ATOM 1038 N N . THR A 1 138 ? -21.186 -3.055 15.679 1.00 53.56 138 THR A N 1
ATOM 1039 C CA . THR A 1 138 ? -20.886 -4.481 15.983 1.00 53.56 138 THR A CA 1
ATOM 1040 C C . THR A 1 138 ? -19.413 -4.865 15.817 1.00 53.56 138 THR A C 1
ATOM 1042 O O . THR A 1 138 ? -18.975 -5.753 16.541 1.00 53.56 138 THR A O 1
ATOM 1045 N N . LEU A 1 139 ? -18.633 -4.226 14.940 1.00 45.84 139 LEU A N 1
ATOM 1046 C CA . LEU A 1 139 ? -17.212 -4.546 14.734 1.00 45.84 139 LEU A CA 1
ATOM 1047 C C . LEU A 1 139 ? -16.448 -3.320 14.200 1.00 45.84 139 LEU A C 1
ATOM 1049 O O . LEU A 1 139 ? -16.403 -3.087 12.997 1.00 45.84 139 LEU A O 1
ATOM 1053 N N . TRP A 1 140 ? -15.820 -2.570 15.098 1.00 51.97 140 TRP A N 1
ATOM 1054 C CA . TRP A 1 140 ? -14.439 -2.113 14.896 1.00 51.97 140 TRP A CA 1
ATOM 1055 C C . TRP A 1 140 ? -13.578 -3.054 15.714 1.00 51.97 140 TRP A C 1
ATOM 1057 O O . TRP A 1 140 ? -14.097 -3.611 16.718 1.00 51.97 140 TRP A O 1
#